Protein AF-A0A5E7PEC9-F1 (afdb_monomer_lite)

Radius of gyration: 15.02 Å; chains: 1; bounding box: 45×36×34 Å

Secondary structure (DSSP, 8-state):
---EEEEETTTTEEEEE-TTT-BB-GGGTTEEEEEE-TTS-EEEEEESSSS---EEEEEEEESSS-EEEEEEEEGGG-TTSPEEEEEEEE----SSPPPB--S-------

Sequence (110 aa):
MVGISTWDPERNRYEFFYTDTGESKYNNGGGGYFFVTGDKKTHVLVPDVGPTKAITRRLETLNTNEFTYSREVPRDMKENNPPVRIYVVHAPYTGAVVTKSAIKPDTDIH

Foldseek 3Di:
DDWDKDADPVVQKIWTADPPALETCLQVQRIDGWDADPVRQWIKDARPHDDDGMDIWTWDDDDQFKTKTKDWAAVVNDPPHDIDIDIDIDGDDDDDHHHDDPDDPPPDDD

InterPro domains:
  IPR032247 Domain of unknown function DUF4822 [PF16103] (2-96)

Organism: Pseudomonas fluorescens (NCBI:txid294)

Structure (mmCIF, N/CA/C/O backbone):
data_AF-A0A5E7PEC9-F1
#
_entry.id   AF-A0A5E7PEC9-F1
#
loop_
_atom_site.group_PDB
_atom_site.id
_atom_site.type_symbol
_atom_site.label_atom_id
_atom_site.label_alt_id
_atom_site.label_comp_id
_atom_site.label_asym_id
_atom_site.label_entity_id
_atom_site.label_seq_id
_atom_site.pdbx_PDB_ins_code
_atom_site.Cartn_x
_atom_site.Cartn_y
_atom_site.Cartn_z
_atom_site.occupancy
_atom_site.B_iso_or_equiv
_atom_site.auth_seq_id
_atom_site.auth_comp_id
_atom_site.auth_asym_id
_atom_site.auth_atom_id
_atom_site.pdbx_PDB_model_num
ATOM 1 N N . MET A 1 1 ? -6.166 7.190 -5.634 1.00 61.44 1 MET A N 1
ATOM 2 C CA . MET A 1 1 ? -5.422 6.071 -5.018 1.00 61.44 1 MET A CA 1
ATOM 3 C C . MET A 1 1 ? -5.786 4.803 -5.758 1.00 61.44 1 MET A C 1
ATOM 5 O O . MET A 1 1 ? -6.854 4.269 -5.515 1.00 61.44 1 MET A O 1
ATOM 9 N N . VAL A 1 2 ? -4.919 4.389 -6.675 1.00 72.75 2 VAL A N 1
ATOM 10 C CA . VAL A 1 2 ? -4.837 3.047 -7.264 1.00 72.75 2 VAL A CA 1
ATOM 11 C C . VAL A 1 2 ? -3.346 2.859 -7.563 1.00 72.75 2 VAL A C 1
ATOM 13 O O . VAL A 1 2 ? -2.663 3.823 -7.928 1.00 72.75 2 VAL A O 1
ATOM 16 N N . GLY A 1 3 ? -2.805 1.683 -7.288 1.00 87.56 3 GLY A N 1
ATOM 17 C CA . GLY A 1 3 ? -1.375 1.416 -7.372 1.00 87.56 3 GLY A CA 1
ATOM 18 C C . GLY A 1 3 ? -1.110 -0.075 -7.258 1.00 87.56 3 GLY A C 1
ATOM 19 O O . GLY A 1 3 ? -1.885 -0.779 -6.613 1.00 87.56 3 GLY A O 1
ATOM 20 N N . ILE A 1 4 ? -0.016 -0.535 -7.855 1.00 96.25 4 ILE A N 1
ATOM 21 C CA . ILE A 1 4 ? 0.545 -1.851 -7.538 1.00 96.25 4 ILE A CA 1
ATOM 22 C C . ILE A 1 4 ? 1.386 -1.674 -6.273 1.00 96.25 4 ILE A C 1
ATOM 24 O O . ILE A 1 4 ? 2.018 -0.629 -6.08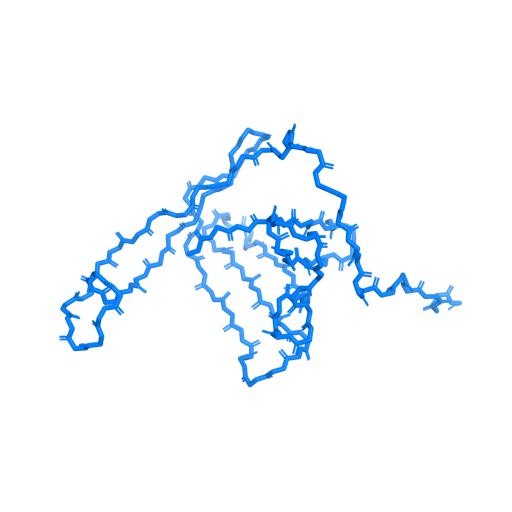9 1.00 96.25 4 ILE A O 1
ATOM 28 N N . SER A 1 5 ? 1.366 -2.660 -5.385 1.00 96.00 5 SER A N 1
ATOM 29 C CA . SER A 1 5 ? 2.182 -2.669 -4.177 1.00 96.00 5 SER A CA 1
ATOM 30 C C . SER A 1 5 ? 2.850 -4.021 -3.988 1.00 96.00 5 SER A C 1
ATOM 32 O O . SER A 1 5 ? 2.259 -5.058 -4.289 1.00 96.00 5 SER A O 1
ATOM 34 N N . THR A 1 6 ? 4.080 -3.999 -3.490 1.00 95.88 6 THR A N 1
ATOM 35 C CA . THR A 1 6 ? 4.804 -5.188 -3.036 1.00 95.88 6 THR A CA 1
ATOM 36 C C . THR A 1 6 ? 5.016 -5.104 -1.531 1.00 95.88 6 THR A C 1
ATOM 38 O O . THR A 1 6 ? 5.112 -4.014 -0.961 1.00 95.88 6 THR A O 1
ATOM 41 N N . TRP A 1 7 ? 5.056 -6.273 -0.894 1.00 94.62 7 TRP A N 1
ATOM 42 C CA . TRP A 1 7 ? 5.197 -6.425 0.550 1.00 94.62 7 TRP A CA 1
ATOM 43 C C . TRP A 1 7 ? 6.141 -7.597 0.812 1.00 94.62 7 TRP A C 1
ATOM 45 O O . TRP A 1 7 ? 5.831 -8.728 0.445 1.00 94.62 7 TRP A O 1
ATOM 55 N N . ASP A 1 8 ? 7.290 -7.318 1.416 1.00 94.94 8 ASP A N 1
ATOM 56 C CA . ASP A 1 8 ? 8.268 -8.310 1.860 1.00 94.94 8 ASP A CA 1
ATOM 57 C C . ASP A 1 8 ? 8.136 -8.475 3.384 1.00 94.94 8 ASP A C 1
ATOM 59 O O . ASP A 1 8 ? 8.597 -7.605 4.132 1.00 94.94 8 ASP A O 1
ATOM 63 N N . PRO A 1 9 ? 7.484 -9.550 3.864 1.00 91.62 9 PRO A N 1
ATOM 64 C CA . PRO A 1 9 ? 7.269 -9.765 5.290 1.00 91.62 9 PRO A CA 1
ATOM 65 C C . PRO A 1 9 ? 8.535 -10.185 6.048 1.00 91.62 9 PRO A C 1
ATOM 67 O O . PRO A 1 9 ? 8.564 -10.038 7.265 1.00 91.62 9 PRO A O 1
ATOM 70 N N . GLU A 1 10 ? 9.575 -10.688 5.377 1.00 92.88 10 GLU A N 1
ATOM 71 C CA . GLU A 1 10 ? 10.818 -11.096 6.050 1.00 92.88 10 GLU A CA 1
ATOM 72 C C . GLU A 1 10 ? 11.638 -9.871 6.457 1.00 92.88 10 GLU A C 1
ATOM 74 O O . GLU A 1 10 ? 12.198 -9.819 7.552 1.00 92.88 10 GLU A O 1
ATOM 79 N N . ARG A 1 11 ? 11.657 -8.851 5.591 1.00 93.50 11 ARG A N 1
ATOM 80 C CA . ARG A 1 11 ? 12.376 -7.587 5.826 1.00 93.50 11 ARG A CA 1
ATOM 81 C C . ARG A 1 11 ? 11.478 -6.457 6.325 1.00 93.50 11 ARG A C 1
ATOM 83 O O . ARG A 1 11 ? 11.969 -5.368 6.619 1.00 93.50 11 ARG A O 1
ATOM 90 N N . ASN A 1 12 ? 10.168 -6.692 6.408 1.00 95.88 12 ASN A N 1
ATOM 91 C CA . ASN A 1 12 ? 9.145 -5.681 6.681 1.00 95.88 12 ASN A CA 1
ATOM 92 C C . ASN A 1 12 ? 9.181 -4.503 5.693 1.00 95.88 12 ASN A C 1
ATOM 94 O O . ASN A 1 12 ? 8.975 -3.356 6.088 1.00 95.88 12 ASN A O 1
ATOM 98 N N . ARG A 1 13 ? 9.448 -4.761 4.406 1.00 96.94 13 ARG A N 1
ATOM 99 C CA . ARG A 1 13 ? 9.580 -3.721 3.369 1.00 96.94 13 ARG A CA 1
ATOM 100 C C . ARG A 1 13 ? 8.331 -3.622 2.506 1.00 96.94 13 ARG A C 1
ATOM 102 O O . ARG A 1 13 ? 7.740 -4.635 2.143 1.00 96.94 13 ARG A O 1
ATOM 109 N N . TYR A 1 14 ? 7.950 -2.401 2.148 1.00 97.00 14 TYR A N 1
ATOM 110 C CA . TYR A 1 14 ? 6.894 -2.146 1.171 1.00 97.00 14 TYR A CA 1
ATOM 111 C C . TYR A 1 14 ? 7.374 -1.203 0.074 1.00 97.00 14 TYR A C 1
ATOM 113 O O . TYR A 1 14 ? 8.233 -0.346 0.299 1.00 97.00 14 TYR A O 1
ATOM 121 N N . GLU A 1 15 ? 6.751 -1.316 -1.095 1.00 97.31 15 GLU A N 1
ATOM 122 C CA . GLU A 1 15 ? 6.945 -0.374 -2.190 1.00 97.31 15 GLU A CA 1
ATOM 123 C C . GLU A 1 15 ? 5.673 -0.232 -3.030 1.00 97.31 15 GLU A C 1
ATOM 125 O O . GLU A 1 15 ? 4.925 -1.187 -3.244 1.00 97.31 15 GLU A O 1
ATOM 130 N N . PHE A 1 16 ? 5.406 0.987 -3.491 1.00 96.94 16 PHE A N 1
ATOM 131 C CA . PHE A 1 16 ? 4.300 1.328 -4.376 1.00 96.94 16 PHE A CA 1
ATOM 132 C C . PHE A 1 16 ? 4.807 1.667 -5.769 1.00 96.94 16 PHE A C 1
ATOM 134 O O . PHE A 1 16 ? 5.835 2.323 -5.925 1.00 96.94 16 PHE A O 1
ATOM 141 N N . PHE A 1 17 ? 4.012 1.316 -6.775 1.00 97.44 17 PHE A N 1
ATOM 142 C CA . PHE A 1 17 ? 4.361 1.491 -8.180 1.00 97.44 17 PHE A CA 1
ATOM 143 C C . PHE A 1 17 ? 3.243 2.188 -8.953 1.00 97.44 17 PHE A C 1
ATOM 145 O O . PHE A 1 17 ? 2.068 2.204 -8.548 1.00 97.44 17 PHE A O 1
ATOM 152 N N . TYR A 1 18 ? 3.615 2.809 -10.066 1.00 95.38 18 TYR A N 1
ATOM 153 C CA . TYR A 1 18 ? 2.670 3.301 -11.061 1.00 95.38 18 TYR A CA 1
ATOM 154 C C . TYR A 1 18 ? 2.076 2.127 -11.853 1.00 95.38 18 TYR A C 1
ATOM 156 O O . TYR A 1 18 ? 2.776 1.182 -12.205 1.00 95.38 18 TYR A O 1
ATOM 164 N N . THR A 1 19 ? 0.763 2.151 -12.081 1.00 93.62 19 THR A N 1
ATOM 165 C CA . THR A 1 19 ? 0.018 1.038 -12.701 1.00 93.62 19 THR A CA 1
ATOM 166 C C . THR A 1 19 ? 0.176 0.959 -14.212 1.00 93.62 19 THR A C 1
ATOM 168 O O . THR A 1 19 ? -0.170 -0.059 -14.789 1.00 93.62 19 THR A O 1
ATOM 171 N N . ASP A 1 20 ? 0.625 2.035 -14.846 1.00 94.25 20 ASP A N 1
ATOM 172 C CA . ASP A 1 20 ? 0.862 2.154 -16.284 1.00 94.25 20 ASP A CA 1
ATOM 173 C C . ASP A 1 20 ? 2.304 1.780 -16.655 1.00 94.25 20 ASP A C 1
ATOM 175 O O . ASP A 1 20 ? 2.514 1.038 -17.611 1.00 94.25 20 ASP A O 1
ATOM 179 N N . THR A 1 21 ? 3.293 2.245 -15.886 1.00 95.56 21 THR A N 1
ATOM 180 C CA . THR A 1 21 ? 4.719 2.050 -16.204 1.00 95.56 21 THR A CA 1
ATOM 181 C C . THR A 1 21 ? 5.409 0.970 -15.373 1.00 95.56 21 THR A C 1
ATOM 183 O O . THR A 1 21 ? 6.476 0.491 -15.760 1.00 95.56 21 THR A O 1
ATOM 186 N N . GLY A 1 22 ? 4.849 0.603 -14.216 1.00 95.69 22 GLY A N 1
ATOM 187 C CA . GLY A 1 22 ? 5.518 -0.261 -13.239 1.00 95.69 22 GLY A CA 1
ATOM 188 C C . GLY A 1 22 ? 6.696 0.412 -12.526 1.00 95.69 22 GLY A C 1
ATOM 189 O O . GLY A 1 22 ? 7.423 -0.250 -11.783 1.00 95.69 22 GLY A O 1
ATOM 190 N N . GLU A 1 23 ? 6.909 1.714 -12.736 1.00 96.94 23 GLU A N 1
ATOM 191 C CA . GLU A 1 23 ? 7.973 2.455 -12.067 1.00 96.94 23 GLU A CA 1
ATOM 192 C C . GLU A 1 23 ? 7.675 2.636 -10.582 1.00 96.94 23 GLU A C 1
ATOM 194 O O . GLU A 1 23 ? 6.532 2.853 -10.163 1.00 96.94 23 GLU A O 1
ATOM 199 N N . SER A 1 24 ? 8.737 2.554 -9.787 1.00 96.94 24 SER A N 1
ATOM 200 C CA . SER A 1 24 ? 8.674 2.761 -8.351 1.00 96.94 24 SER A CA 1
ATOM 201 C C . SER A 1 24 ? 8.311 4.202 -7.985 1.00 96.94 24 SER A C 1
ATOM 203 O O . SER A 1 24 ? 8.776 5.174 -8.583 1.00 96.94 24 SER A O 1
ATOM 205 N N . LYS A 1 25 ? 7.515 4.342 -6.923 1.00 96.31 25 LYS A N 1
ATOM 206 C CA . LYS A 1 25 ? 7.211 5.613 -6.255 1.00 96.31 25 LYS A CA 1
ATOM 207 C C . LYS A 1 25 ? 8.149 5.902 -5.080 1.00 96.31 25 LYS A C 1
ATOM 209 O O . LYS A 1 25 ? 7.892 6.853 -4.346 1.00 96.31 25 LYS A O 1
ATOM 214 N N . TYR A 1 26 ? 9.207 5.117 -4.876 1.00 95.94 26 TYR A N 1
ATOM 215 C CA . TYR A 1 26 ? 10.117 5.211 -3.727 1.00 95.94 26 TYR A CA 1
ATOM 216 C C . TYR A 1 26 ? 10.626 6.637 -3.478 1.00 95.94 26 TYR A C 1
ATOM 218 O O . TYR A 1 26 ? 10.433 7.176 -2.390 1.00 95.94 26 TYR A O 1
ATOM 226 N N . ASN A 1 27 ? 11.150 7.303 -4.515 1.00 94.25 27 ASN A N 1
ATOM 227 C CA . ASN A 1 27 ? 11.666 8.678 -4.418 1.00 94.25 27 ASN A CA 1
ATOM 228 C C . ASN A 1 27 ? 10.591 9.729 -4.071 1.00 94.25 27 ASN A C 1
ATOM 230 O O . ASN A 1 27 ? 10.924 10.857 -3.728 1.00 94.25 27 ASN A O 1
ATOM 234 N N . ASN A 1 28 ? 9.310 9.351 -4.119 1.00 93.38 28 ASN A N 1
ATOM 235 C CA . ASN A 1 28 ? 8.161 10.168 -3.728 1.00 93.38 28 ASN A CA 1
ATOM 236 C C . ASN A 1 28 ? 7.532 9.687 -2.400 1.00 93.38 28 ASN A C 1
ATOM 238 O O . ASN A 1 28 ? 6.345 9.910 -2.162 1.00 93.38 28 ASN A O 1
ATOM 242 N N . GLY A 1 29 ? 8.292 8.975 -1.557 1.00 93.38 29 GLY A N 1
ATOM 243 C CA . GLY A 1 29 ? 7.819 8.418 -0.280 1.00 93.38 29 GLY A CA 1
ATOM 244 C C . GLY A 1 29 ? 6.948 7.165 -0.427 1.00 93.38 29 GLY A C 1
ATOM 245 O O . GLY A 1 29 ? 6.209 6.787 0.483 1.00 93.38 29 GLY A O 1
ATOM 246 N N . GLY A 1 30 ? 6.999 6.520 -1.594 1.00 95.44 30 GLY A N 1
ATOM 247 C CA . GLY A 1 30 ? 6.225 5.326 -1.915 1.00 95.44 30 GLY A CA 1
ATOM 248 C C . GLY A 1 30 ? 6.831 4.011 -1.431 1.00 95.44 30 GLY A C 1
ATOM 249 O O . GLY A 1 30 ? 6.307 2.974 -1.812 1.00 95.44 30 GLY A O 1
ATOM 250 N N . GLY A 1 31 ? 7.898 4.020 -0.632 1.00 95.94 31 GLY A N 1
ATOM 251 C CA . GL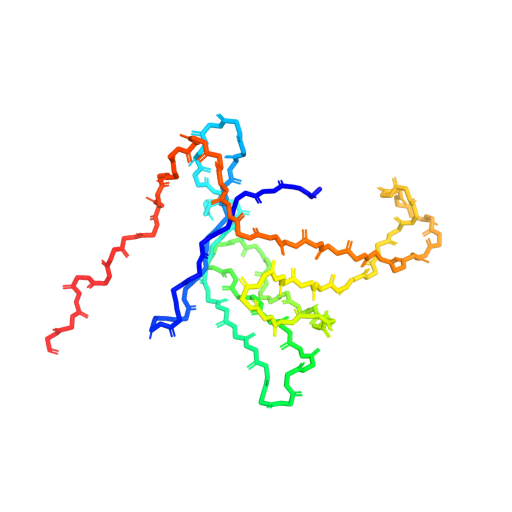Y A 1 31 ? 8.500 2.804 -0.085 1.00 95.94 31 GLY A CA 1
ATOM 252 C C . GLY A 1 31 ? 9.187 3.042 1.256 1.00 95.94 31 GLY A C 1
ATOM 253 O O . GLY A 1 31 ? 9.484 4.184 1.618 1.00 95.94 31 GLY A O 1
ATOM 254 N N . GLY A 1 32 ? 9.384 1.958 1.999 1.00 96.44 32 GLY A N 1
ATOM 255 C CA . GLY A 1 32 ? 9.935 1.987 3.350 1.00 96.44 32 GLY A CA 1
ATOM 256 C C . GLY A 1 32 ? 9.555 0.743 4.142 1.00 96.44 32 GLY A C 1
ATOM 257 O O . GLY A 1 32 ? 9.411 -0.342 3.575 1.00 96.44 32 GLY A O 1
ATOM 258 N N . TYR A 1 33 ? 9.355 0.907 5.448 1.00 97.25 33 TYR A N 1
ATOM 259 C CA . TYR A 1 33 ? 8.950 -0.178 6.339 1.00 97.25 33 TYR A CA 1
ATOM 260 C C . TYR A 1 33 ? 7.441 -0.220 6.566 1.00 97.25 33 TYR A C 1
ATOM 262 O O . TYR A 1 33 ? 6.779 0.818 6.625 1.00 97.25 33 TYR A O 1
ATOM 270 N N . PHE A 1 34 ? 6.893 -1.420 6.735 1.00 97.50 34 PHE A N 1
ATOM 271 C CA . PHE A 1 34 ? 5.504 -1.613 7.141 1.00 97.50 34 PHE A CA 1
ATOM 272 C C . PHE A 1 34 ? 5.399 -2.548 8.338 1.00 97.50 34 PHE A C 1
ATOM 274 O O . PHE A 1 34 ? 6.260 -3.392 8.565 1.00 97.50 34 PHE A O 1
ATOM 281 N N . PHE A 1 35 ? 4.312 -2.419 9.091 1.00 96.94 35 PHE A N 1
ATOM 282 C CA . PHE A 1 35 ? 3.926 -3.420 10.077 1.00 96.94 35 PHE A CA 1
ATOM 283 C C . PHE A 1 35 ? 2.425 -3.369 10.356 1.00 96.94 35 PHE A C 1
ATOM 285 O O . PHE A 1 35 ? 1.745 -2.363 10.127 1.00 96.94 35 PHE A O 1
ATOM 292 N N . VAL A 1 36 ? 1.909 -4.482 10.872 1.00 96.62 36 VAL A N 1
ATOM 293 C CA . VAL A 1 36 ? 0.549 -4.608 11.397 1.00 96.62 36 VAL A CA 1
ATOM 294 C C . VAL A 1 36 ? 0.650 -4.853 12.897 1.00 96.62 36 VAL A C 1
ATOM 296 O O . VAL A 1 36 ? 1.467 -5.657 13.343 1.00 96.62 36 VAL A O 1
ATOM 299 N N . THR A 1 37 ? -0.152 -4.149 13.693 1.00 96.75 37 THR A N 1
ATOM 300 C CA . THR A 1 37 ? -0.158 -4.327 15.152 1.00 96.75 37 THR A CA 1
ATOM 301 C C . THR A 1 37 ? -0.620 -5.731 15.542 1.00 96.75 37 THR A C 1
ATOM 303 O O . THR A 1 37 ? -1.391 -6.364 14.822 1.00 96.75 37 THR A O 1
ATOM 306 N N . GLY A 1 38 ? -0.183 -6.226 16.706 1.00 96.50 38 GLY A N 1
ATOM 307 C CA . GLY A 1 38 ? -0.495 -7.591 17.156 1.00 96.50 38 GLY A CA 1
ATOM 308 C C . GLY A 1 38 ? -1.996 -7.887 17.294 1.00 96.50 38 GLY A C 1
ATOM 309 O O . GLY A 1 38 ? -2.419 -9.026 17.124 1.00 96.50 38 GLY A O 1
ATOM 310 N N . ASP A 1 39 ? -2.814 -6.858 17.525 1.00 96.88 39 ASP A N 1
ATOM 311 C CA . ASP A 1 39 ? -4.278 -6.954 17.558 1.00 96.88 39 ASP A CA 1
ATOM 312 C C . ASP A 1 39 ? -4.939 -6.988 16.166 1.00 96.88 39 ASP A C 1
ATOM 314 O O . ASP A 1 39 ? -6.159 -7.124 16.070 1.00 96.88 39 ASP A O 1
ATOM 318 N N . LYS A 1 40 ? -4.147 -6.857 15.094 1.00 95.38 40 LYS A N 1
ATOM 319 C CA . LYS A 1 40 ? -4.575 -6.807 13.690 1.00 95.38 40 LYS A CA 1
ATOM 320 C C . LYS A 1 40 ? -5.616 -5.719 13.401 1.00 95.38 40 LYS A C 1
ATOM 322 O O . LYS A 1 40 ? -6.485 -5.906 12.556 1.00 95.38 40 LYS A O 1
ATOM 327 N N . LYS A 1 41 ? -5.539 -4.572 14.084 1.00 97.56 41 LYS A N 1
ATOM 328 C CA . LYS A 1 41 ? -6.439 -3.425 13.837 1.00 97.56 41 LYS A CA 1
ATOM 329 C C . LYS A 1 41 ? -5.765 -2.245 13.159 1.00 97.56 41 LYS A C 1
ATOM 331 O O . LYS A 1 41 ? -6.454 -1.383 12.613 1.00 97.56 41 LYS A O 1
ATOM 336 N N . THR A 1 42 ? -4.437 -2.198 13.178 1.00 97.88 42 THR A N 1
ATOM 337 C CA . THR A 1 42 ? -3.682 -1.049 12.686 1.00 97.88 42 THR A CA 1
ATOM 338 C C . THR A 1 42 ? -2.619 -1.497 11.703 1.00 97.88 42 THR A C 1
ATOM 340 O O . THR A 1 42 ? -1.846 -2.408 11.983 1.00 97.88 42 THR A O 1
ATOM 343 N N . HIS A 1 43 ? -2.571 -0.823 10.561 1.00 97.62 43 HIS A N 1
ATOM 344 C CA . HIS A 1 43 ? -1.518 -0.962 9.568 1.00 97.62 43 HIS A CA 1
ATOM 345 C C . HIS A 1 43 ? -0.725 0.344 9.505 1.00 97.62 43 HIS A C 1
ATOM 347 O O . HIS A 1 43 ? -1.312 1.425 9.376 1.00 97.62 43 HIS A O 1
ATOM 353 N N . VAL A 1 44 ? 0.596 0.244 9.617 1.00 97.81 44 VAL A N 1
ATOM 354 C CA . VAL A 1 44 ? 1.503 1.391 9.686 1.00 97.81 44 VAL A CA 1
ATOM 355 C C . VAL A 1 44 ? 2.519 1.308 8.560 1.00 97.81 44 VAL A C 1
ATOM 357 O O . VAL A 1 44 ? 3.077 0.246 8.302 1.00 97.81 44 VAL A O 1
ATOM 360 N N . LEU A 1 45 ? 2.764 2.449 7.919 1.00 97.50 45 LEU A N 1
ATOM 361 C CA . LEU A 1 45 ? 3.846 2.645 6.959 1.00 97.50 45 LEU A CA 1
ATOM 362 C C . LEU A 1 45 ? 4.809 3.701 7.491 1.00 97.50 45 LEU A C 1
ATOM 364 O O . LEU A 1 45 ? 4.368 4.747 7.976 1.00 97.50 45 LEU A O 1
ATOM 368 N N . VAL A 1 46 ? 6.101 3.451 7.341 1.00 97.75 46 VAL A N 1
ATOM 369 C CA . VAL A 1 46 ? 7.193 4.368 7.673 1.00 97.75 46 VAL A CA 1
ATOM 370 C C . VAL A 1 46 ? 8.022 4.560 6.401 1.00 97.75 46 VAL A C 1
ATOM 372 O O . VAL A 1 46 ? 8.831 3.689 6.079 1.00 97.75 46 VAL A O 1
ATOM 375 N N . PRO A 1 47 ? 7.780 5.636 5.630 1.00 96.81 47 PRO A N 1
ATOM 376 C CA . PRO A 1 47 ? 8.536 5.910 4.412 1.00 96.81 47 PRO A CA 1
ATOM 377 C C . PRO A 1 47 ? 10.005 6.219 4.717 1.00 96.81 47 PRO A C 1
ATOM 379 O O . PRO A 1 47 ? 10.293 6.966 5.652 1.00 96.81 47 PRO A O 1
ATOM 382 N N . ASP A 1 48 ? 10.923 5.721 3.889 1.00 95.75 48 ASP A N 1
ATOM 383 C CA . ASP A 1 48 ? 12.351 6.060 4.018 1.00 95.75 48 ASP A CA 1
ATOM 384 C C . ASP A 1 48 ? 12.637 7.500 3.566 1.00 95.75 48 ASP A C 1
ATOM 386 O O . ASP A 1 48 ? 13.529 8.175 4.082 1.00 95.75 48 ASP A O 1
ATOM 390 N N . VAL A 1 49 ? 11.876 7.966 2.570 1.00 94.69 49 VAL A N 1
ATOM 391 C CA . VAL A 1 49 ? 12.081 9.244 1.885 1.00 94.69 49 VAL A CA 1
ATOM 392 C C . VAL A 1 49 ? 10.872 10.152 2.081 1.00 94.69 49 VAL A C 1
ATOM 394 O O . VAL A 1 49 ? 9.720 9.726 2.008 1.00 94.69 49 VAL A O 1
ATOM 397 N N . GLY A 1 50 ? 11.147 11.444 2.252 1.00 93.69 50 GLY A N 1
ATOM 398 C CA . GLY A 1 50 ? 10.140 12.498 2.286 1.00 93.69 50 GLY A CA 1
ATOM 399 C C . GLY A 1 50 ? 9.822 13.019 3.692 1.00 93.69 50 GLY A C 1
ATOM 400 O O . GLY A 1 50 ? 10.392 12.582 4.695 1.00 93.69 50 GLY A O 1
ATOM 401 N N . PRO A 1 51 ? 8.927 14.018 3.782 1.00 94.06 51 PRO A N 1
ATOM 402 C CA . PRO A 1 51 ? 8.612 14.682 5.046 1.00 94.06 51 PRO A CA 1
ATOM 403 C C . PRO A 1 51 ? 7.694 13.846 5.951 1.00 94.06 51 PRO A C 1
ATOM 405 O O . PRO A 1 51 ? 7.671 14.050 7.165 1.00 94.06 51 PRO A O 1
ATOM 408 N N . THR A 1 52 ? 6.933 12.906 5.382 1.00 92.00 52 THR A N 1
ATOM 409 C CA . THR A 1 52 ? 6.003 12.053 6.126 1.00 92.00 52 THR A CA 1
ATOM 410 C C . THR A 1 52 ? 6.760 11.028 6.959 1.00 92.00 52 THR A C 1
ATOM 412 O O . THR A 1 52 ? 7.436 10.165 6.416 1.00 92.00 52 THR A O 1
ATOM 415 N N . LYS A 1 53 ? 6.612 11.100 8.286 1.00 90.56 53 LYS A N 1
ATOM 416 C CA . LYS A 1 53 ? 7.316 10.205 9.217 1.00 90.56 53 LYS A CA 1
ATOM 417 C C . LYS A 1 53 ? 6.616 8.869 9.433 1.00 90.56 53 LYS A C 1
ATOM 419 O O . LYS A 1 53 ? 7.280 7.852 9.554 1.00 90.56 53 LYS A O 1
ATOM 424 N N . ALA A 1 54 ? 5.288 8.868 9.477 1.00 95.19 54 ALA A N 1
ATOM 425 C CA . ALA A 1 54 ? 4.501 7.652 9.605 1.00 95.19 54 ALA A CA 1
ATOM 426 C C . ALA A 1 54 ? 3.093 7.865 9.046 1.00 95.19 54 ALA A C 1
ATOM 428 O O . ALA A 1 54 ? 2.544 8.968 9.102 1.00 95.19 54 ALA A O 1
ATOM 429 N N . ILE A 1 55 ? 2.504 6.796 8.521 1.00 95.19 55 ILE A N 1
ATOM 430 C CA . ILE A 1 55 ? 1.125 6.759 8.044 1.00 95.19 55 ILE A CA 1
ATOM 431 C C . ILE A 1 55 ? 0.423 5.613 8.761 1.00 95.19 55 ILE A C 1
ATOM 433 O O . ILE A 1 55 ? 0.690 4.448 8.480 1.00 95.19 55 ILE A O 1
ATOM 437 N N . THR A 1 56 ? -0.518 5.953 9.635 1.00 96.38 56 THR A N 1
ATOM 438 C CA . THR A 1 56 ? -1.325 4.981 10.380 1.00 96.38 56 THR A CA 1
ATOM 439 C C . THR A 1 56 ? -2.704 4.855 9.749 1.00 96.38 56 THR A C 1
ATOM 441 O O . THR A 1 56 ? -3.358 5.858 9.452 1.00 96.38 56 THR A O 1
ATOM 444 N N . ARG A 1 57 ? -3.149 3.621 9.517 1.00 96.31 57 ARG A N 1
ATOM 445 C CA . ARG A 1 57 ? -4.440 3.303 8.896 1.00 96.31 57 ARG A CA 1
ATOM 446 C C . ARG A 1 57 ? -5.158 2.243 9.714 1.00 96.31 57 ARG A C 1
ATOM 448 O O . ARG A 1 57 ? -4.522 1.355 10.284 1.00 96.31 57 ARG A O 1
ATOM 455 N N . ARG A 1 58 ? -6.488 2.313 9.728 1.00 98.12 58 ARG A N 1
ATOM 456 C CA . ARG A 1 58 ? -7.307 1.252 10.311 1.00 98.12 58 ARG A CA 1
ATOM 457 C C . ARG A 1 58 ? -7.330 0.075 9.347 1.00 98.12 58 ARG A C 1
ATOM 459 O O . ARG A 1 58 ? -7.688 0.253 8.184 1.00 98.12 58 ARG A O 1
ATOM 466 N N . LEU A 1 59 ? -6.937 -1.095 9.829 1.00 98.25 59 LEU A N 1
ATOM 467 C CA . LEU A 1 59 ? -7.060 -2.345 9.097 1.00 98.25 59 LEU A CA 1
ATOM 468 C C . LEU A 1 59 ? -8.513 -2.821 9.184 1.00 98.25 59 LEU A C 1
ATOM 470 O O . LEU A 1 59 ? -9.077 -2.857 10.275 1.00 98.25 59 LEU A O 1
ATOM 474 N N . GLU A 1 60 ? -9.110 -3.148 8.042 1.00 97.94 60 GLU A N 1
ATOM 475 C CA . GLU A 1 60 ? -10.494 -3.638 7.961 1.00 97.94 60 GLU A CA 1
ATOM 476 C C . GLU A 1 60 ? -10.518 -5.113 7.540 1.00 97.94 60 GLU A C 1
ATOM 478 O O . GLU A 1 60 ? -11.195 -5.919 8.174 1.00 97.94 60 GLU A O 1
ATOM 483 N N . THR A 1 61 ? -9.705 -5.481 6.541 1.00 97.75 61 THR A N 1
ATOM 484 C CA . THR A 1 61 ? -9.567 -6.862 6.051 1.00 97.75 61 THR A CA 1
ATOM 485 C C . THR A 1 61 ? -8.095 -7.205 5.837 1.00 97.75 61 THR A C 1
ATOM 487 O O . THR A 1 61 ? -7.347 -6.400 5.281 1.00 97.75 61 THR A O 1
ATOM 490 N N . LEU A 1 62 ? -7.682 -8.412 6.234 1.00 95.88 62 LEU A N 1
ATOM 491 C CA . LEU A 1 62 ? -6.376 -8.981 5.892 1.00 95.88 62 LEU A CA 1
ATOM 492 C C . LEU A 1 62 ? -6.480 -10.503 5.743 1.00 95.88 62 LEU A C 1
ATOM 494 O O . LEU A 1 62 ? -6.568 -11.227 6.736 1.00 95.88 62 LEU A O 1
ATOM 498 N N . ASN A 1 63 ? -6.478 -10.982 4.501 1.00 95.25 63 ASN A N 1
ATOM 499 C CA . ASN A 1 63 ? -6.439 -12.399 4.141 1.00 95.25 63 ASN A CA 1
ATOM 500 C C . ASN A 1 63 ? -5.763 -12.586 2.764 1.00 95.25 63 ASN A C 1
ATOM 502 O O . ASN A 1 63 ? -5.280 -11.628 2.168 1.00 95.25 63 ASN A O 1
ATOM 506 N N . THR A 1 64 ? -5.707 -13.819 2.256 1.00 95.75 64 THR A N 1
ATOM 507 C CA . THR A 1 64 ? -5.015 -14.151 0.993 1.00 95.75 64 THR A CA 1
ATOM 508 C C . THR A 1 64 ? -5.655 -13.547 -0.258 1.00 95.75 64 THR A C 1
ATOM 510 O O . THR A 1 64 ? -5.004 -13.472 -1.294 1.00 95.75 64 THR A O 1
ATOM 513 N N . ASN A 1 65 ? -6.919 -13.131 -0.176 1.00 97.31 65 ASN A N 1
ATOM 514 C CA . ASN A 1 65 ? -7.690 -12.611 -1.304 1.00 97.31 65 ASN A CA 1
ATOM 515 C C . ASN A 1 65 ? -7.851 -11.090 -1.239 1.00 97.31 65 ASN A C 1
ATOM 517 O O . ASN A 1 65 ? -8.064 -10.455 -2.269 1.00 97.31 65 ASN A O 1
ATOM 521 N N . GLU A 1 66 ? -7.777 -10.512 -0.039 1.00 96.38 66 GLU A N 1
ATOM 522 C CA . GLU A 1 66 ? -8.072 -9.106 0.191 1.00 96.38 66 GLU A CA 1
ATOM 523 C C . GLU A 1 66 ? -7.226 -8.505 1.317 1.00 96.38 66 GLU A C 1
ATOM 525 O O . GLU A 1 66 ? -7.117 -9.045 2.424 1.00 96.38 66 GLU A O 1
ATOM 530 N N . PHE A 1 67 ? -6.717 -7.309 1.044 1.00 95.81 67 PHE A N 1
ATOM 531 C CA . PHE A 1 67 ? -6.200 -6.382 2.035 1.00 95.81 67 PHE A CA 1
ATOM 532 C C . PHE A 1 67 ? -6.961 -5.057 1.922 1.00 95.81 67 PHE A C 1
ATOM 534 O O . PHE A 1 67 ? -6.871 -4.366 0.907 1.00 95.81 67 PHE A O 1
ATOM 541 N N . THR A 1 68 ? -7.681 -4.679 2.977 1.00 97.38 68 THR A N 1
ATOM 542 C CA . THR A 1 68 ? -8.471 -3.444 3.010 1.00 97.38 68 THR A CA 1
ATOM 543 C C . THR A 1 68 ? -8.108 -2.616 4.224 1.00 97.38 68 THR A C 1
ATOM 545 O O . THR A 1 68 ? -8.098 -3.107 5.355 1.00 97.38 68 THR A O 1
ATOM 548 N N . TYR A 1 69 ? -7.862 -1.329 3.998 1.00 97.06 69 TYR A N 1
ATOM 549 C CA . TYR A 1 69 ? -7.726 -0.345 5.065 1.00 97.06 69 TYR A CA 1
ATOM 550 C C . TYR A 1 69 ? -8.709 0.807 4.874 1.00 97.06 69 TYR A C 1
ATOM 552 O O . TYR A 1 69 ? -9.099 1.129 3.748 1.00 97.06 69 TYR A O 1
ATOM 560 N N . SER A 1 70 ? -9.055 1.483 5.968 1.00 97.19 70 SER A N 1
ATOM 561 C CA . SER A 1 70 ? -9.815 2.729 5.922 1.00 97.19 70 SER A CA 1
ATOM 562 C C . SER A 1 70 ? -9.010 3.924 6.419 1.00 97.19 70 SER A C 1
ATOM 564 O O . SER A 1 70 ? -8.068 3.812 7.214 1.00 97.19 70 SER A O 1
ATOM 566 N N . ARG A 1 71 ? -9.372 5.096 5.896 1.00 94.56 71 ARG A N 1
ATOM 567 C CA . ARG A 1 71 ? -8.863 6.397 6.338 1.00 94.56 71 ARG A CA 1
ATOM 568 C C . ARG A 1 71 ? -9.908 7.476 6.116 1.00 94.56 71 ARG A C 1
ATOM 570 O O . ARG A 1 71 ? -10.795 7.326 5.276 1.00 94.56 71 ARG A O 1
ATOM 577 N N . GLU A 1 72 ? -9.758 8.574 6.838 1.00 94.69 72 GLU A N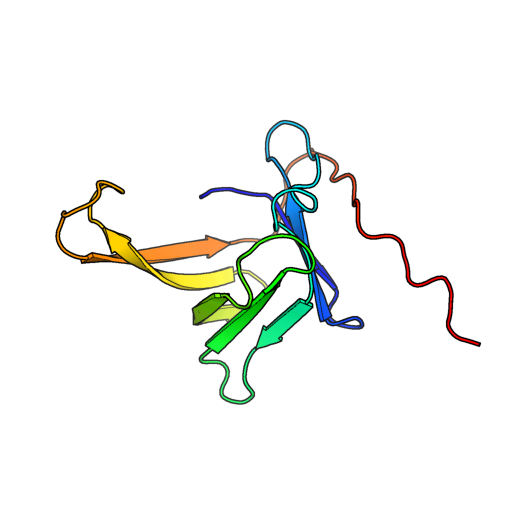 1
ATOM 578 C CA . GLU A 1 72 ? -10.558 9.771 6.618 1.00 94.69 72 GLU A CA 1
ATOM 579 C C . GLU A 1 72 ? -9.868 10.677 5.600 1.00 94.69 72 GLU A C 1
ATOM 581 O O . GLU A 1 72 ? -8.639 10.826 5.579 1.00 94.69 72 GLU A O 1
ATOM 586 N N . VAL A 1 73 ? -10.676 11.218 4.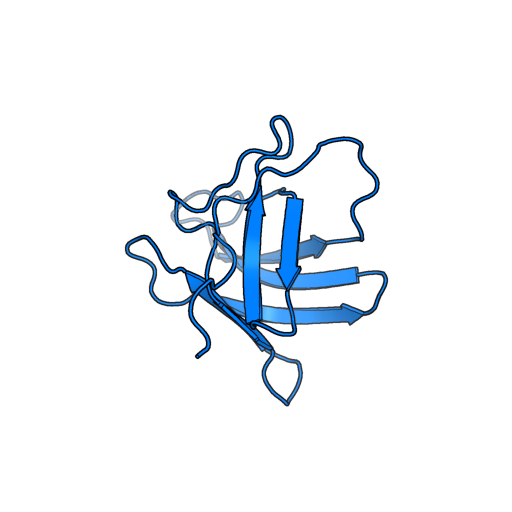699 1.00 93.31 73 VAL A N 1
ATOM 587 C CA . VAL A 1 73 ? -10.283 12.196 3.684 1.00 93.31 73 VAL A CA 1
ATOM 588 C C . VAL A 1 73 ? -11.397 13.235 3.566 1.00 93.31 73 VAL A C 1
ATOM 590 O O . VAL A 1 73 ? -12.549 12.912 3.866 1.00 93.31 73 VAL A O 1
ATOM 593 N N . PRO A 1 74 ? -11.109 14.465 3.116 1.00 96.56 74 PRO A N 1
ATOM 594 C CA . PRO A 1 74 ? -12.165 15.401 2.754 1.00 96.56 74 PRO A CA 1
ATOM 595 C C . PRO A 1 74 ? -13.067 14.796 1.675 1.00 96.56 74 PRO A C 1
ATOM 597 O O . PRO A 1 74 ? -12.577 14.137 0.748 1.00 96.56 74 PRO A O 1
ATOM 600 N N . ARG A 1 75 ? -14.385 15.006 1.780 1.00 94.12 75 ARG A N 1
ATOM 601 C CA . ARG A 1 75 ? -15.333 14.548 0.754 1.00 94.12 75 ARG A CA 1
ATOM 602 C C . ARG A 1 75 ? -14.902 15.048 -0.626 1.00 94.12 75 ARG A C 1
ATOM 604 O O . ARG A 1 75 ? -14.510 16.203 -0.781 1.00 94.12 75 ARG A O 1
ATOM 611 N N . ASP A 1 76 ? -14.966 14.161 -1.615 1.00 92.31 76 ASP A N 1
ATOM 612 C CA . ASP A 1 76 ? -14.554 14.415 -3.003 1.00 92.31 76 ASP A CA 1
ATOM 613 C C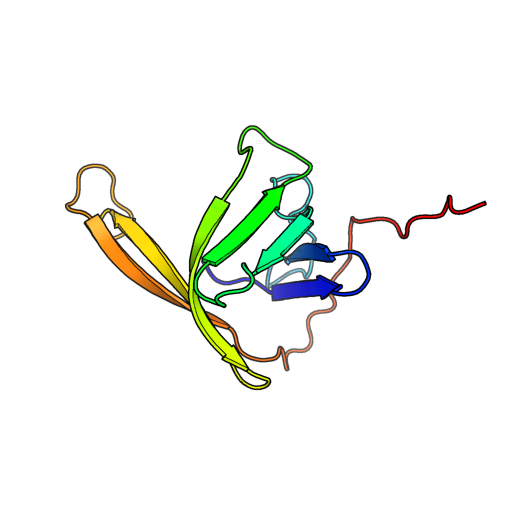 . ASP A 1 76 ? -13.081 14.827 -3.167 1.00 92.31 76 ASP A C 1
ATOM 615 O O . ASP A 1 76 ? -12.708 15.387 -4.195 1.00 92.31 76 ASP A O 1
ATOM 619 N N . MET A 1 77 ? -12.235 14.565 -2.160 1.00 91.31 77 MET A N 1
ATOM 620 C CA . MET A 1 77 ? -10.832 14.997 -2.114 1.00 91.31 77 MET A CA 1
ATOM 621 C C . MET A 1 77 ? -10.654 16.522 -2.223 1.00 91.31 77 MET A C 1
ATOM 623 O O . MET A 1 77 ? -9.582 16.992 -2.602 1.00 91.31 77 MET A O 1
ATOM 627 N N . LYS A 1 78 ? -11.690 17.303 -1.886 1.00 94.50 78 LYS A N 1
ATOM 628 C CA . LYS A 1 78 ? -11.640 18.769 -1.871 1.00 94.50 78 LYS A CA 1
ATOM 629 C C . LYS A 1 78 ? -11.383 19.269 -0.463 1.00 94.50 78 LYS A C 1
ATOM 631 O O . LYS A 1 78 ? -12.121 18.941 0.460 1.00 94.50 78 LYS A O 1
ATOM 636 N N . GLU A 1 79 ? -10.348 20.078 -0.308 1.00 93.12 79 GLU A N 1
ATOM 637 C CA . GLU A 1 79 ? -10.032 20.711 0.968 1.00 93.12 79 GLU A CA 1
ATOM 638 C C . GLU A 1 79 ? -11.237 21.503 1.513 1.00 93.12 79 GLU A C 1
ATOM 640 O O . GLU A 1 79 ? -12.047 22.022 0.745 1.00 93.12 79 GLU A O 1
ATOM 645 N N . ASN A 1 80 ? -11.376 21.561 2.840 1.00 94.75 80 ASN A N 1
ATOM 646 C CA . ASN A 1 80 ? -12.502 22.155 3.585 1.00 94.75 80 ASN A CA 1
ATOM 647 C C . ASN A 1 80 ? -13.850 21.420 3.513 1.00 94.75 80 ASN A C 1
ATOM 649 O O . ASN A 1 80 ? -14.759 21.758 4.274 1.00 94.75 80 ASN A O 1
ATOM 653 N N . ASN A 1 81 ? -14.002 20.395 2.672 1.00 97.12 81 ASN A N 1
ATOM 654 C CA . ASN A 1 81 ? -15.188 19.549 2.740 1.00 97.12 81 ASN A CA 1
ATOM 655 C C . ASN A 1 81 ? -15.204 18.706 4.029 1.00 97.12 81 ASN A C 1
ATOM 657 O O . ASN A 1 81 ? -14.140 18.309 4.518 1.00 97.12 81 ASN A O 1
ATOM 661 N N . PRO A 1 82 ? -16.396 18.352 4.554 1.00 97.38 82 PRO A N 1
ATOM 662 C CA . PRO A 1 82 ? -16.497 17.487 5.723 1.00 97.38 82 PRO A CA 1
ATOM 663 C C . PRO A 1 82 ? -15.796 16.143 5.467 1.00 97.38 82 PRO A C 1
ATOM 665 O O . PRO A 1 82 ? -15.851 15.628 4.340 1.00 97.38 82 PRO A O 1
ATOM 668 N N . PRO A 1 83 ? -15.149 15.558 6.488 1.00 97.00 83 PRO A N 1
ATOM 669 C CA . PRO A 1 83 ? -14.440 14.301 6.330 1.00 97.00 83 PRO A CA 1
ATOM 670 C C . PRO A 1 83 ? -15.413 13.162 6.022 1.00 97.00 83 PRO A C 1
ATOM 672 O O . PRO A 1 83 ? -16.536 13.103 6.527 1.00 97.00 83 PRO A O 1
ATOM 675 N N . VAL A 1 84 ? -14.958 12.232 5.193 1.00 96.81 84 VAL A N 1
ATOM 676 C CA . VAL A 1 84 ? -15.620 10.957 4.926 1.00 96.81 84 VAL A CA 1
ATOM 677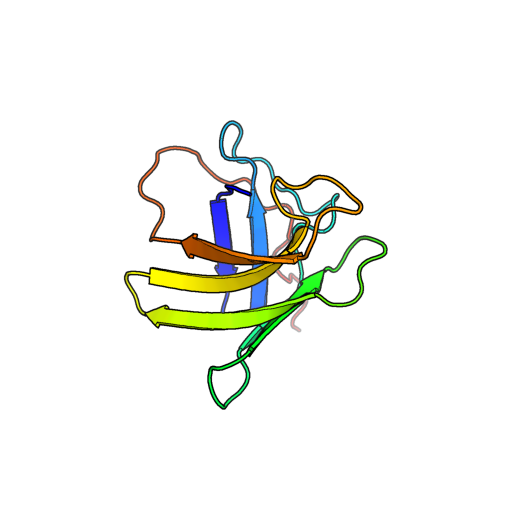 C C . VAL A 1 84 ? -14.624 9.827 5.119 1.00 96.81 84 VAL A C 1
ATOM 679 O O . VAL A 1 84 ? -13.429 9.966 4.845 1.00 96.81 84 VAL A O 1
ATOM 682 N N . ARG A 1 85 ? -15.127 8.682 5.575 1.00 96.56 85 ARG A N 1
ATOM 683 C CA . ARG A 1 85 ? -14.346 7.451 5.625 1.00 96.56 85 ARG A CA 1
ATOM 684 C C . ARG A 1 85 ? -14.387 6.782 4.264 1.00 96.56 85 ARG A C 1
ATOM 686 O O . ARG A 1 85 ? -15.463 6.496 3.747 1.00 96.56 85 ARG A O 1
ATOM 693 N N . ILE A 1 86 ? -13.213 6.514 3.714 1.00 95.62 86 ILE A N 1
ATOM 694 C CA . ILE A 1 86 ? -13.062 5.707 2.505 1.00 95.62 86 ILE A CA 1
ATOM 695 C C . ILE A 1 86 ? -12.423 4.369 2.851 1.00 95.62 86 ILE A C 1
ATOM 697 O O . ILE A 1 86 ? -11.639 4.277 3.799 1.00 95.62 86 ILE A O 1
ATOM 701 N N . TYR A 1 87 ? -12.734 3.361 2.044 1.00 96.69 87 TYR A N 1
ATOM 702 C CA . TYR A 1 87 ? -12.157 2.024 2.108 1.00 96.69 87 TYR A CA 1
ATOM 703 C C . TYR A 1 87 ? -11.308 1.819 0.861 1.00 96.69 87 TYR A C 1
ATOM 705 O O . TYR A 1 87 ? -11.778 2.035 -0.257 1.00 96.69 87 TYR A O 1
ATOM 713 N N . VAL A 1 88 ? -10.046 1.456 1.054 1.00 95.75 88 VAL A N 1
ATOM 714 C CA . VAL A 1 88 ? -9.121 1.166 -0.040 1.00 95.75 88 VAL A CA 1
ATOM 715 C C . VAL A 1 88 ? -8.888 -0.330 -0.051 1.00 95.75 88 VAL A C 1
ATOM 717 O O . VAL A 1 88 ? -8.261 -0.864 0.862 1.00 95.75 88 VAL A O 1
ATOM 720 N N . VAL A 1 89 ? -9.435 -0.972 -1.078 1.00 96.69 89 VAL A N 1
ATOM 721 C CA . VAL A 1 89 ? -9.434 -2.423 -1.254 1.00 96.69 89 VAL A CA 1
ATOM 722 C C . VAL A 1 89 ? -8.296 -2.810 -2.191 1.00 96.69 89 VAL A C 1
ATOM 724 O O . VAL A 1 89 ? -8.170 -2.257 -3.286 1.00 96.69 89 VAL A O 1
ATOM 727 N N . HIS A 1 90 ? -7.478 -3.764 -1.763 1.00 95.44 90 HIS A N 1
ATOM 728 C CA . HIS A 1 90 ? -6.446 -4.406 -2.567 1.00 95.44 90 HIS A CA 1
ATOM 729 C C . HIS A 1 90 ? -6.755 -5.895 -2.717 1.00 95.44 90 HIS A C 1
ATOM 731 O O . HIS A 1 90 ? -7.119 -6.555 -1.748 1.00 95.44 90 HIS A O 1
ATOM 737 N N . ALA A 1 91 ? -6.531 -6.415 -3.920 1.00 96.56 91 ALA A N 1
ATOM 738 C CA . ALA A 1 91 ? -6.565 -7.838 -4.242 1.00 96.56 91 ALA A CA 1
ATOM 739 C C . ALA A 1 91 ? -5.219 -8.252 -4.871 1.00 96.56 91 ALA A C 1
ATOM 741 O O . ALA A 1 91 ? -4.483 -7.372 -5.339 1.00 96.56 91 ALA A O 1
ATOM 742 N N . PRO A 1 92 ? -4.880 -9.557 -4.903 1.00 96.88 92 PRO A N 1
ATOM 743 C CA . PRO A 1 92 ? -3.699 -10.051 -5.602 1.00 96.88 92 PRO A CA 1
ATOM 744 C C . PRO A 1 92 ? -3.618 -9.534 -7.042 1.00 96.88 92 PRO A C 1
ATOM 746 O O . PRO A 1 92 ? -4.596 -9.568 -7.790 1.00 96.88 92 PRO A O 1
ATOM 749 N N . TYR A 1 93 ? -2.445 -9.035 -7.428 1.00 96.19 93 TYR A N 1
ATOM 750 C CA . TYR A 1 93 ? -2.228 -8.465 -8.752 1.00 96.19 93 TYR A CA 1
ATOM 751 C C . TYR A 1 93 ? -2.126 -9.566 -9.815 1.00 96.19 93 TYR A C 1
ATOM 753 O O . TYR A 1 93 ? -1.290 -10.459 -9.708 1.00 96.19 93 TYR A O 1
ATOM 761 N N . THR A 1 94 ? -2.958 -9.481 -10.855 1.00 95.75 94 THR A N 1
ATOM 762 C CA . THR A 1 94 ? -3.013 -10.445 -11.974 1.00 95.75 94 THR A CA 1
ATOM 763 C C . THR A 1 94 ? -2.717 -9.808 -13.335 1.00 95.75 94 THR A C 1
ATOM 765 O O . THR A 1 94 ? -2.913 -10.435 -14.375 1.00 95.75 94 THR A O 1
ATOM 768 N N . GLY A 1 95 ? -2.277 -8.546 -13.351 1.00 94.75 95 GLY A N 1
ATOM 769 C CA . GLY A 1 95 ? -1.945 -7.839 -14.586 1.00 94.75 95 GLY A CA 1
ATOM 770 C C . GLY A 1 95 ? -0.543 -8.168 -15.113 1.00 94.75 95 GLY A C 1
ATOM 771 O O . GLY A 1 95 ? 0.225 -8.897 -14.494 1.00 94.75 95 GLY A O 1
ATOM 772 N N . ALA A 1 96 ? -0.208 -7.598 -16.272 1.00 96.62 96 ALA A N 1
ATOM 773 C CA . ALA A 1 96 ? 1.048 -7.865 -16.981 1.00 96.62 96 ALA A CA 1
ATOM 774 C C . ALA A 1 96 ? 2.167 -6.837 -16.717 1.00 96.62 96 ALA A C 1
ATOM 776 O O . ALA A 1 96 ? 3.265 -6.976 -17.253 1.00 96.62 96 ALA A O 1
ATOM 777 N N . VAL A 1 97 ? 1.906 -5.781 -15.938 1.00 96.62 97 VAL A N 1
ATOM 778 C CA . VAL A 1 97 ? 2.891 -4.719 -15.685 1.00 96.62 97 VAL A CA 1
ATOM 779 C C . VAL A 1 97 ? 3.958 -5.244 -14.737 1.00 96.62 97 VAL A C 1
ATOM 781 O O . VAL A 1 97 ? 3.669 -5.654 -13.615 1.00 96.62 97 VAL A O 1
ATOM 784 N N . VAL A 1 98 ? 5.205 -5.204 -15.196 1.00 96.00 98 VAL A N 1
ATOM 785 C CA . VAL A 1 98 ? 6.366 -5.626 -14.414 1.00 96.00 98 VAL A CA 1
ATOM 786 C C . VAL A 1 98 ? 6.859 -4.454 -13.573 1.00 96.00 98 VAL A C 1
ATOM 788 O O . VAL A 1 98 ? 7.210 -3.400 -14.103 1.00 96.00 98 VAL A O 1
ATOM 791 N N . THR A 1 99 ? 6.904 -4.639 -12.256 1.00 95.81 99 THR A N 1
ATOM 792 C CA . THR A 1 99 ? 7.385 -3.625 -11.313 1.00 95.81 99 THR A CA 1
ATOM 793 C C . THR A 1 99 ? 8.908 -3.562 -11.280 1.00 95.81 99 THR A C 1
ATOM 795 O O . THR A 1 99 ? 9.573 -4.595 -11.183 1.00 95.81 99 THR A O 1
ATOM 798 N N . LYS A 1 100 ? 9.467 -2.349 -11.292 1.00 94.62 100 LYS A N 1
ATOM 799 C CA . LYS A 1 100 ? 10.912 -2.102 -11.171 1.00 94.62 100 LYS A CA 1
ATOM 800 C C . LYS A 1 100 ? 11.216 -1.532 -9.787 1.00 94.62 100 LYS A C 1
ATOM 802 O O . LYS A 1 100 ? 11.052 -0.331 -9.574 1.00 94.62 100 LYS A O 1
ATOM 807 N N . SER A 1 101 ? 11.609 -2.401 -8.855 1.00 94.06 101 SER A N 1
ATOM 808 C CA . SER A 1 101 ? 11.966 -2.002 -7.486 1.00 94.06 101 SER A CA 1
ATOM 809 C C . SER A 1 101 ? 13.130 -1.009 -7.485 1.00 94.06 101 SER A C 1
ATOM 811 O O . SER A 1 101 ? 14.126 -1.213 -8.184 1.00 94.06 101 SER A O 1
ATOM 813 N N . ALA A 1 102 ? 13.001 0.057 -6.696 1.00 94.25 102 ALA A N 1
ATOM 814 C CA . ALA A 1 102 ? 14.095 0.974 -6.383 1.00 94.25 102 ALA A CA 1
ATOM 815 C C . ALA A 1 102 ? 14.782 0.617 -5.053 1.00 94.25 102 ALA A C 1
ATOM 817 O O . ALA A 1 102 ? 15.877 1.112 -4.773 1.00 94.25 102 ALA A O 1
ATOM 818 N N . ILE A 1 103 ? 14.164 -0.251 -4.245 1.00 89.75 103 ILE A N 1
ATOM 819 C CA . ILE A 1 103 ? 14.752 -0.773 -3.014 1.00 89.75 103 ILE A CA 1
ATOM 820 C C . ILE A 1 103 ? 15.792 -1.825 -3.401 1.00 89.75 103 ILE A C 1
ATOM 822 O O . ILE A 1 103 ? 15.466 -2.879 -3.953 1.00 89.75 103 ILE A O 1
ATOM 826 N N . LYS A 1 104 ? 17.063 -1.536 -3.116 1.00 80.69 104 LYS A N 1
ATOM 827 C CA . LYS A 1 104 ? 18.142 -2.507 -3.304 1.00 80.69 104 LYS A CA 1
ATOM 828 C C . LYS A 1 104 ? 18.016 -3.617 -2.252 1.00 80.69 104 LYS A C 1
ATOM 830 O O . LYS A 1 104 ? 17.661 -3.306 -1.117 1.00 80.69 104 LYS A O 1
ATOM 835 N N . PRO A 1 105 ? 18.303 -4.883 -2.599 1.00 70.31 105 PRO A N 1
ATOM 836 C CA . PRO A 1 105 ? 18.463 -5.932 -1.600 1.00 70.31 105 PRO A CA 1
ATOM 837 C C . PRO A 1 105 ? 19.535 -5.507 -0.595 1.00 70.31 105 PRO A C 1
ATOM 839 O O . PRO A 1 105 ? 20.555 -4.956 -1.012 1.00 70.31 105 PRO A O 1
ATOM 842 N N . ASP A 1 106 ? 19.319 -5.766 0.694 1.00 65.75 106 ASP A N 1
ATOM 843 C CA . ASP A 1 106 ? 20.353 -5.565 1.709 1.00 65.75 106 ASP A CA 1
ATOM 844 C C . ASP A 1 106 ? 21.557 -6.448 1.350 1.00 65.75 106 ASP A C 1
ATOM 846 O O . ASP A 1 106 ? 21.508 -7.671 1.476 1.00 65.75 106 ASP A O 1
ATOM 850 N N . THR A 1 107 ? 22.620 -5.837 0.822 1.00 53.75 107 THR A N 1
ATOM 851 C CA . THR A 1 107 ? 23.869 -6.528 0.468 1.00 53.75 107 THR A CA 1
ATOM 852 C C . THR A 1 107 ? 24.830 -6.670 1.647 1.00 53.75 107 THR A C 1
ATOM 854 O O . THR A 1 107 ? 25.862 -7.308 1.486 1.00 53.75 107 THR A O 1
ATOM 857 N N . ASP A 1 108 ? 24.483 -6.142 2.823 1.00 44.19 108 ASP A N 1
ATOM 858 C CA . ASP A 1 108 ? 25.338 -6.152 4.012 1.00 44.19 108 ASP A CA 1
ATOM 859 C C . ASP A 1 108 ? 24.654 -6.871 5.180 1.00 44.19 108 ASP A C 1
ATOM 861 O O . ASP A 1 108 ? 24.002 -6.269 6.031 1.00 44.19 108 ASP A O 1
ATOM 865 N N . ILE A 1 109 ? 24.836 -8.187 5.225 1.00 45.72 109 ILE A N 1
ATOM 866 C CA . ILE A 1 109 ? 24.737 -8.984 6.451 1.00 45.72 109 ILE A CA 1
ATOM 867 C C . ILE A 1 109 ? 25.956 -9.909 6.475 1.00 45.72 109 ILE A C 1
ATOM 869 O O . ILE A 1 109 ? 25.941 -10.999 5.902 1.00 45.72 109 ILE A O 1
ATOM 873 N N . HIS A 1 110 ? 27.032 -9.404 7.080 1.00 38.88 110 HIS A N 1
ATOM 874 C CA . HIS A 1 110 ? 28.182 -10.175 7.550 1.00 38.88 110 HIS A CA 1
ATOM 875 C C . HIS A 1 110 ? 28.039 -10.438 9.047 1.00 38.88 110 HIS A C 1
ATOM 877 O O . HIS A 1 110 ? 27.631 -9.497 9.766 1.00 38.88 110 HIS A O 1
#

pLDDT: mean 92.64, std 10.84, range [38.88, 98.25]